Protein AF-A0A845U0A8-F1 (afdb_monomer)

Nearest PDB structures (foldseek):
  6jyi-assembly1_A  TM=2.673E-01  e=7.512E+00  Bacillus cereus ATCC 14579

Secondary structure (DSSP, 8-state):
----PPP----------PPPHHHHHHHHHHHHHHHHHHHHHHHHHHHHHHHHS---S---TT-S-PPPPSSSPPPS-HHHHHHHHHHHHHHHHHS-EEEETTTTEEE--HHHHHHHHHHH------------

pLDDT: mean 82.79, std 16.05, range [40.28, 98.38]

Solvent-accessible surface area (backbone atoms only — not comparable to full-atom values): 8602 Å² total; per-residue (Å²): 138,84,87,78,90,78,86,77,78,81,76,84,79,74,86,88,69,76,82,56,64,68,59,52,51,50,53,53,49,48,52,53,51,51,53,53,50,52,51,51,51,50,51,50,52,49,52,53,47,60,76,74,39,76,82,64,82,67,93,48,95,71,64,63,73,74,79,76,73,70,84,85,64,87,73,89,53,60,68,61,54,50,52,55,51,51,54,57,49,49,51,54,41,69,30,72,45,73,76,35,76,91,80,69,38,67,42,62,23,49,69,61,51,52,53,52,41,66,75,70,49,77,89,74,83,73,77,75,78,79,80,125

Sequence (132 aa):
MDTKSPAVHSSAGHETRDANPRSLLIFGGAIVATLVFLSFLMLGVFRFFSNTQSLGPPASPFAQQRPLPPAPRLQVEPQLDLGQLHAREDEKLHGYGWVDRNAGVVRLPIERAMDMVVEKGLPVRAEAKAKK

Radius of gyration: 49.6 Å; Cα contacts (8 Å, |Δi|>4): 35; chains: 1; bounding box: 69×46×158 Å

Mean predicted aligned error: 17.85 Å

Structure (mmCIF, N/CA/C/O backbone):
data_AF-A0A845U0A8-F1
#
_entry.id   AF-A0A845U0A8-F1
#
loop_
_atom_site.group_PDB
_atom_site.id
_atom_site.type_symbol
_atom_site.label_atom_id
_atom_site.label_alt_id
_atom_site.label_comp_id
_atom_site.label_asym_id
_atom_site.label_entity_id
_atom_site.label_seq_id
_atom_site.pdbx_PDB_ins_code
_atom_site.Cartn_x
_atom_site.Cartn_y
_atom_site.Cartn_z
_atom_site.occupancy
_atom_site.B_iso_or_equiv
_atom_site.auth_seq_id
_atom_site.auth_comp_id
_atom_site.auth_asym_id
_atom_site.auth_atom_id
_atom_site.pdbx_PDB_model_num
ATOM 1 N N . MET A 1 1 ? 11.929 34.439 -101.773 1.00 40.28 1 MET A N 1
ATOM 2 C CA . MET A 1 1 ? 11.591 33.077 -102.224 1.00 40.28 1 MET A CA 1
ATOM 3 C C . MET A 1 1 ? 12.101 32.107 -101.187 1.00 40.28 1 MET A C 1
ATOM 5 O O . MET A 1 1 ? 13.222 32.247 -100.721 1.00 40.28 1 MET A O 1
ATOM 9 N N . ASP A 1 2 ? 11.184 31.251 -100.775 1.00 51.69 2 ASP A N 1
ATOM 10 C CA . ASP A 1 2 ? 11.136 30.465 -99.555 1.00 51.69 2 ASP A CA 1
ATOM 11 C C . ASP A 1 2 ? 12.145 29.315 -99.420 1.00 51.69 2 ASP A C 1
ATOM 13 O O . ASP A 1 2 ? 12.716 28.819 -100.390 1.00 51.69 2 ASP A O 1
ATOM 17 N N . THR A 1 3 ? 12.137 28.795 -98.184 1.00 56.88 3 THR A N 1
ATOM 18 C CA . THR A 1 3 ? 12.475 27.428 -97.742 1.00 56.88 3 THR A CA 1
ATOM 19 C C . THR A 1 3 ? 13.964 27.203 -97.433 1.00 56.88 3 THR A C 1
ATOM 21 O O . THR A 1 3 ? 14.831 27.600 -98.191 1.00 56.88 3 THR A O 1
ATOM 24 N N . LYS A 1 4 ? 14.383 26.573 -96.331 1.00 47.38 4 LYS A N 1
ATOM 25 C CA . LYS A 1 4 ? 13.723 25.626 -95.426 1.00 47.38 4 LYS A CA 1
ATOM 26 C C . LYS A 1 4 ? 14.592 25.505 -94.162 1.00 47.38 4 LYS A C 1
ATOM 28 O O . LYS A 1 4 ? 15.794 25.290 -94.282 1.00 47.38 4 LYS A O 1
ATOM 33 N N . SER A 1 5 ? 14.005 25.595 -92.968 1.00 66.75 5 SER A N 1
ATOM 34 C CA . SER A 1 5 ? 14.645 25.080 -91.743 1.00 66.75 5 SER A CA 1
ATOM 35 C C . SER A 1 5 ? 14.705 23.552 -91.803 1.00 66.75 5 SER A C 1
ATOM 37 O O . SER A 1 5 ? 13.668 22.940 -92.073 1.00 66.75 5 SER A O 1
ATOM 39 N N . PRO A 1 6 ? 15.838 22.906 -91.486 1.00 56.91 6 PRO A N 1
ATOM 40 C CA . PRO A 1 6 ? 15.828 21.530 -91.034 1.00 56.91 6 PRO A CA 1
ATOM 41 C C . PRO A 1 6 ? 15.829 21.504 -89.500 1.00 56.91 6 PRO A C 1
ATOM 43 O O . PRO A 1 6 ? 16.724 22.031 -88.842 1.00 56.91 6 PRO A O 1
ATOM 46 N N . ALA A 1 7 ? 14.798 20.878 -88.937 1.00 64.38 7 ALA A N 1
ATOM 47 C CA . ALA A 1 7 ? 14.789 20.436 -87.554 1.00 64.38 7 ALA A CA 1
ATOM 48 C C . ALA A 1 7 ? 15.948 19.450 -87.344 1.00 64.38 7 ALA A C 1
ATOM 50 O O . ALA A 1 7 ? 15.982 18.394 -87.976 1.00 64.38 7 ALA A O 1
ATOM 51 N N . VAL A 1 8 ? 16.898 19.786 -86.471 1.00 58.78 8 VAL A N 1
ATOM 52 C CA . VAL A 1 8 ? 17.887 18.820 -85.986 1.00 58.78 8 VAL A CA 1
ATOM 53 C C . VAL A 1 8 ? 17.401 18.331 -84.634 1.00 58.78 8 VAL A C 1
ATOM 55 O O . VAL A 1 8 ? 17.386 19.063 -83.647 1.00 58.78 8 VAL A O 1
ATOM 58 N N . HIS A 1 9 ? 16.942 17.086 -84.636 1.00 58.59 9 HIS A N 1
ATOM 59 C CA . HIS A 1 9 ? 16.585 16.332 -83.450 1.00 58.59 9 HIS A CA 1
ATOM 60 C C . HIS A 1 9 ? 17.764 16.321 -82.473 1.00 58.59 9 HIS A C 1
ATOM 62 O O . HIS A 1 9 ? 18.873 15.925 -82.826 1.00 58.59 9 HIS A O 1
ATOM 68 N N . SER A 1 10 ? 17.508 16.737 -81.236 1.00 60.34 10 SER A N 1
ATOM 69 C CA . SER A 1 10 ? 18.381 16.486 -80.096 1.00 60.34 10 SER A CA 1
ATOM 70 C C . SER A 1 10 ? 18.592 14.977 -79.972 1.00 60.34 10 SER A C 1
ATOM 72 O O . SER A 1 10 ? 17.689 14.257 -79.541 1.00 60.34 10 SER A O 1
ATOM 74 N N . SER A 1 11 ? 19.757 14.480 -80.384 1.00 60.22 11 SER A N 1
ATOM 75 C CA . SER A 1 11 ? 20.153 13.102 -80.122 1.00 60.22 11 SER A CA 1
ATOM 76 C C . SER A 1 11 ? 20.224 12.913 -78.609 1.00 60.22 11 SER A C 1
ATOM 78 O O . SER A 1 11 ? 21.114 13.465 -77.958 1.00 60.22 11 SER A O 1
ATOM 80 N N . ALA A 1 12 ? 19.280 12.159 -78.050 1.00 65.38 12 ALA A N 1
ATOM 81 C CA . ALA A 1 12 ? 19.378 11.634 -76.698 1.00 65.38 12 ALA A CA 1
ATOM 82 C C . ALA A 1 12 ? 20.594 10.695 -76.651 1.00 65.38 12 ALA A C 1
ATOM 84 O O . ALA A 1 12 ? 20.515 9.532 -77.039 1.00 65.38 12 ALA A O 1
ATOM 85 N N . GLY A 1 13 ? 21.756 11.233 -76.279 1.00 65.06 13 GLY A N 1
ATOM 86 C CA . GLY A 1 13 ? 22.946 10.435 -76.024 1.00 65.06 13 GLY A CA 1
ATOM 87 C C . GLY A 1 13 ? 22.700 9.573 -74.792 1.00 65.06 13 GLY A C 1
ATOM 88 O O . GLY A 1 13 ? 22.415 10.102 -73.721 1.00 65.06 13 GLY A O 1
ATOM 89 N N . HIS A 1 14 ? 22.789 8.256 -74.945 1.00 65.12 14 HIS A N 1
ATOM 90 C CA . HIS A 1 14 ? 22.841 7.338 -73.813 1.00 65.12 14 HIS A CA 1
ATOM 91 C C . HIS A 1 14 ? 24.300 7.135 -73.391 1.00 65.12 14 HIS A C 1
ATOM 93 O O . HIS A 1 14 ? 25.199 7.080 -74.230 1.00 65.12 14 HIS A O 1
ATOM 99 N N . GLU A 1 15 ? 24.532 7.063 -72.083 1.00 67.50 15 GLU A N 1
ATOM 100 C CA . GLU A 1 15 ? 25.853 6.883 -71.487 1.00 67.50 15 GLU A CA 1
ATOM 101 C C . GLU A 1 15 ? 26.434 5.514 -71.878 1.00 67.50 15 GLU A C 1
ATOM 103 O O . GLU A 1 15 ? 25.891 4.471 -71.531 1.00 67.50 15 GLU A O 1
ATOM 108 N N . THR A 1 16 ? 27.537 5.509 -72.632 1.00 63.06 16 THR A N 1
ATOM 109 C CA . THR A 1 16 ? 28.177 4.296 -73.183 1.00 63.06 16 THR A CA 1
ATOM 110 C C . THR A 1 16 ? 29.178 3.653 -72.224 1.00 63.06 16 THR A C 1
ATOM 112 O O . THR A 1 16 ? 30.020 2.854 -72.639 1.00 63.06 16 THR A O 1
ATOM 115 N N . ARG A 1 17 ? 29.176 4.068 -70.955 1.00 69.75 17 ARG A N 1
ATOM 116 C CA . ARG A 1 17 ? 30.144 3.620 -69.960 1.00 69.75 17 ARG A CA 1
ATOM 117 C C . ARG A 1 17 ? 29.408 2.862 -68.869 1.00 69.75 17 ARG A C 1
ATOM 119 O O . ARG A 1 17 ? 28.911 3.454 -67.919 1.00 69.75 17 ARG A O 1
ATOM 126 N N . ASP A 1 18 ? 29.366 1.543 -69.019 1.00 73.44 18 ASP A N 1
ATOM 127 C CA . ASP A 1 18 ? 28.830 0.662 -67.988 1.00 73.44 18 ASP A CA 1
ATOM 128 C C . ASP A 1 18 ? 29.606 0.834 -66.674 1.00 73.44 18 ASP A C 1
ATOM 130 O O . ASP A 1 18 ? 30.819 1.091 -66.654 1.00 73.44 18 ASP A O 1
ATOM 134 N N . ALA A 1 19 ? 28.898 0.687 -65.554 1.00 72.44 19 ALA A N 1
ATOM 135 C CA . ALA A 1 19 ? 29.505 0.742 -64.234 1.00 72.44 19 ALA A CA 1
ATOM 136 C C . ALA A 1 19 ? 30.608 -0.321 -64.119 1.00 72.44 19 ALA A C 1
ATOM 138 O O . ALA A 1 19 ? 30.386 -1.507 -64.364 1.00 72.44 19 ALA A O 1
ATOM 139 N N . ASN A 1 20 ? 31.814 0.098 -63.725 1.00 83.31 20 ASN A N 1
ATOM 140 C CA . ASN A 1 20 ? 32.945 -0.817 -63.604 1.00 83.31 20 ASN A CA 1
ATOM 141 C C . ASN A 1 20 ? 32.648 -1.870 -62.513 1.00 83.31 20 ASN A C 1
ATOM 143 O O . ASN A 1 20 ? 32.553 -1.499 -61.335 1.00 83.31 20 ASN A O 1
ATOM 147 N N . PRO A 1 21 ?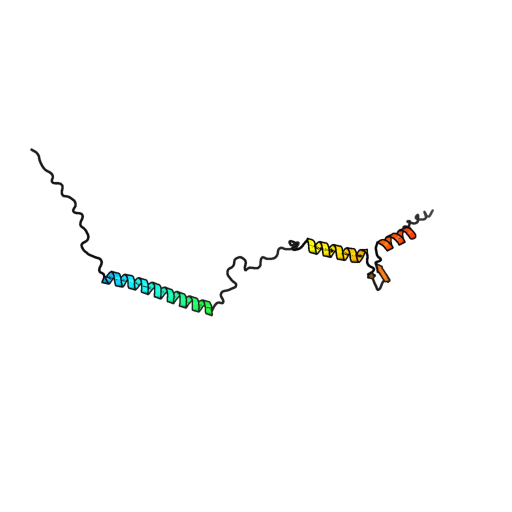 32.574 -3.174 -62.850 1.00 84.94 21 PRO A N 1
ATOM 148 C CA . PRO A 1 21 ? 32.198 -4.221 -61.899 1.00 84.94 21 PRO A CA 1
ATOM 149 C C . PRO A 1 21 ? 33.174 -4.304 -60.725 1.00 84.94 21 PRO A C 1
ATOM 151 O O . PRO A 1 21 ? 32.775 -4.571 -59.595 1.00 84.94 21 PRO A O 1
ATOM 154 N N . ARG A 1 22 ? 34.455 -3.986 -60.950 1.00 86.94 22 ARG A N 1
ATOM 155 C CA . ARG A 1 22 ? 35.467 -3.958 -59.891 1.00 86.94 22 ARG A CA 1
ATOM 156 C C . ARG A 1 22 ? 35.193 -2.844 -58.883 1.00 86.94 22 ARG A C 1
ATOM 158 O O . ARG A 1 22 ? 35.348 -3.062 -57.687 1.00 86.94 22 ARG A O 1
ATOM 165 N N . SER A 1 23 ? 34.763 -1.673 -59.353 1.00 86.88 23 SER A N 1
ATOM 166 C CA . SER A 1 23 ? 34.395 -0.557 -58.474 1.00 86.88 23 SER A CA 1
ATOM 167 C C . SER A 1 23 ? 33.141 -0.878 -57.668 1.00 86.88 23 SER A C 1
ATOM 169 O O . SER A 1 23 ? 33.074 -0.544 -56.489 1.00 86.88 23 SER A O 1
ATOM 171 N N . LEU A 1 24 ? 32.173 -1.561 -58.283 1.00 90.56 24 LEU A N 1
ATOM 172 C CA . LEU A 1 24 ? 30.947 -1.984 -57.613 1.00 90.56 24 LEU A CA 1
ATOM 173 C C . LEU A 1 24 ? 31.225 -3.028 -56.520 1.00 90.56 24 LEU A C 1
ATOM 175 O O . LEU A 1 24 ? 30.701 -2.915 -55.415 1.00 90.56 24 LEU A O 1
ATOM 179 N N . LEU A 1 25 ? 32.103 -3.998 -56.794 1.00 94.19 25 LEU A N 1
ATOM 180 C CA . LEU A 1 25 ? 32.514 -5.011 -55.817 1.00 94.19 25 LEU A CA 1
ATOM 181 C C . LEU A 1 25 ? 33.316 -4.414 -54.657 1.00 94.19 25 LEU A C 1
ATOM 183 O O . LEU A 1 25 ? 33.079 -4.777 -53.508 1.00 94.19 25 LEU A O 1
ATOM 187 N N . ILE A 1 26 ? 34.232 -3.479 -54.931 1.00 94.75 26 ILE A N 1
ATOM 188 C CA . ILE A 1 26 ? 34.982 -2.775 -53.878 1.00 94.75 26 ILE A CA 1
ATOM 189 C C . ILE A 1 26 ? 34.032 -1.937 -53.023 1.00 94.75 26 ILE A C 1
ATOM 191 O O . ILE A 1 26 ? 34.133 -1.969 -51.801 1.00 94.75 26 ILE A O 1
ATOM 195 N N . PHE A 1 27 ? 33.094 -1.221 -53.643 1.00 95.38 27 PHE A N 1
ATOM 196 C CA . PHE A 1 27 ? 32.117 -0.407 -52.927 1.00 95.38 27 PHE A CA 1
ATOM 197 C C . PHE A 1 27 ? 31.206 -1.260 -52.033 1.00 95.38 27 PHE A C 1
ATOM 199 O O . PHE A 1 27 ? 31.063 -0.973 -50.846 1.00 95.38 27 PHE A O 1
ATOM 206 N N . GLY A 1 28 ? 30.659 -2.357 -52.565 1.00 95.69 28 GLY A N 1
ATOM 207 C CA . GLY A 1 28 ? 29.866 -3.304 -51.779 1.00 95.69 28 GLY A CA 1
ATOM 208 C C . GLY A 1 28 ? 30.676 -3.950 -50.652 1.00 95.69 28 GLY A C 1
ATOM 209 O O . GLY A 1 28 ? 30.220 -4.008 -49.511 1.00 95.69 28 GLY A O 1
ATOM 210 N N . GLY A 1 29 ? 31.911 -4.368 -50.942 1.00 97.50 29 GLY A N 1
ATOM 211 C CA . GLY A 1 29 ? 32.830 -4.919 -49.947 1.00 97.50 29 GLY A CA 1
ATOM 212 C C . GLY A 1 29 ? 33.174 -3.921 -48.841 1.00 97.50 29 GLY A C 1
ATOM 213 O O . GLY A 1 29 ? 33.202 -4.297 -47.672 1.00 97.50 29 GLY A O 1
ATOM 214 N N . ALA A 1 30 ? 33.362 -2.644 -49.183 1.00 97.19 30 ALA A N 1
ATOM 215 C CA . ALA A 1 30 ? 33.609 -1.579 -48.219 1.00 97.19 30 ALA A CA 1
ATOM 216 C C . ALA A 1 30 ? 32.416 -1.391 -47.272 1.00 97.19 30 ALA A C 1
ATOM 218 O O . ALA A 1 30 ? 32.622 -1.329 -46.065 1.00 97.19 30 ALA A O 1
ATOM 219 N N . ILE A 1 31 ? 31.178 -1.398 -47.783 1.00 97.94 31 ILE A N 1
ATOM 220 C CA . ILE A 1 31 ? 29.969 -1.311 -46.946 1.00 97.94 31 ILE A CA 1
ATOM 221 C C . ILE A 1 31 ? 29.911 -2.475 -45.954 1.00 97.94 31 ILE A C 1
ATOM 223 O O . ILE A 1 31 ? 29.718 -2.258 -44.758 1.00 97.94 31 ILE A O 1
ATOM 227 N N . VAL A 1 32 ? 30.112 -3.708 -46.430 1.00 98.06 32 VAL A N 1
ATOM 228 C CA . VAL A 1 32 ? 30.098 -4.897 -45.565 1.00 98.06 32 VAL A CA 1
ATOM 229 C C . VAL A 1 32 ? 31.200 -4.806 -44.510 1.00 98.06 32 VAL A C 1
ATOM 231 O O . VAL A 1 32 ? 30.935 -5.023 -43.329 1.00 98.06 32 VAL A O 1
ATOM 234 N N . ALA A 1 33 ? 32.416 -4.423 -44.904 1.00 98.00 33 ALA A N 1
ATOM 235 C CA . ALA A 1 33 ? 33.532 -4.247 -43.983 1.00 98.00 33 ALA A CA 1
ATOM 236 C C . ALA A 1 33 ? 33.235 -3.179 -42.916 1.00 98.00 33 ALA A C 1
ATOM 238 O O . ALA A 1 33 ? 33.510 -3.402 -41.738 1.00 98.00 33 ALA A O 1
ATOM 239 N N . THR A 1 34 ? 32.621 -2.054 -43.293 1.00 98.12 34 THR A N 1
ATOM 240 C CA . THR A 1 34 ? 32.211 -1.004 -42.351 1.00 98.12 34 THR A CA 1
ATOM 241 C C . THR A 1 34 ? 31.140 -1.494 -41.379 1.00 98.12 34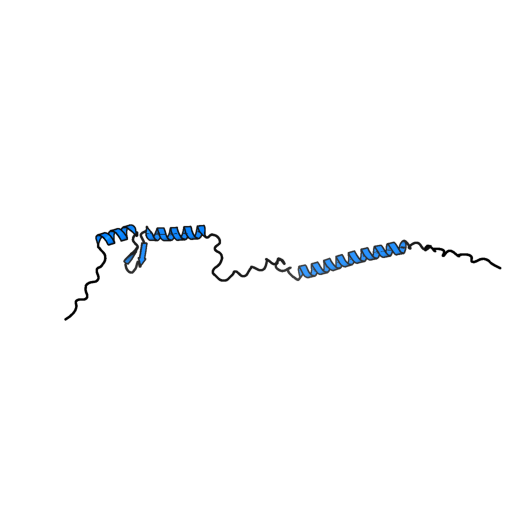 THR A C 1
ATOM 243 O O . THR A 1 34 ? 31.262 -1.250 -40.181 1.00 98.12 34 THR A O 1
ATOM 246 N N . LEU A 1 35 ? 30.119 -2.219 -41.849 1.00 98.38 35 LEU A N 1
ATOM 247 C CA . LEU A 1 35 ? 29.078 -2.783 -40.981 1.00 98.38 35 LEU A CA 1
ATOM 248 C C . LEU A 1 35 ? 29.658 -3.779 -39.974 1.00 98.38 35 LEU A C 1
ATOM 250 O O . LEU A 1 35 ? 29.346 -3.714 -38.785 1.00 98.38 35 LEU A O 1
ATOM 254 N N . VAL A 1 36 ? 30.543 -4.664 -40.437 1.00 98.31 36 VAL A N 1
ATOM 255 C CA . VAL A 1 36 ? 31.240 -5.631 -39.583 1.00 98.31 36 VAL A CA 1
ATOM 256 C C . VAL A 1 36 ? 32.092 -4.904 -38.545 1.00 98.31 36 VAL A C 1
ATOM 258 O O . VAL A 1 36 ? 32.000 -5.206 -37.356 1.00 98.31 36 VAL A O 1
ATOM 261 N N . PHE A 1 37 ? 32.865 -3.901 -38.964 1.00 98.19 37 PHE A N 1
ATOM 262 C CA . PHE A 1 37 ? 33.677 -3.086 -38.065 1.00 98.19 37 PHE A CA 1
ATOM 263 C C . PHE A 1 37 ? 32.832 -2.388 -36.990 1.00 98.19 37 PHE A C 1
ATOM 265 O O . PHE A 1 37 ? 33.144 -2.498 -35.805 1.00 98.19 37 PHE A O 1
ATOM 272 N N . LEU A 1 38 ? 31.733 -1.727 -37.375 1.00 98.31 38 LEU A N 1
ATOM 273 C CA . LEU A 1 38 ? 30.821 -1.071 -36.435 1.00 98.31 38 LEU A CA 1
ATOM 274 C C . LEU A 1 38 ? 30.177 -2.073 -35.474 1.00 98.31 38 LEU A C 1
ATOM 276 O O . LEU A 1 38 ? 30.073 -1.788 -34.284 1.00 98.31 38 LEU A O 1
ATOM 280 N N . SER A 1 39 ? 29.804 -3.262 -35.954 1.00 97.12 39 SER A N 1
ATOM 281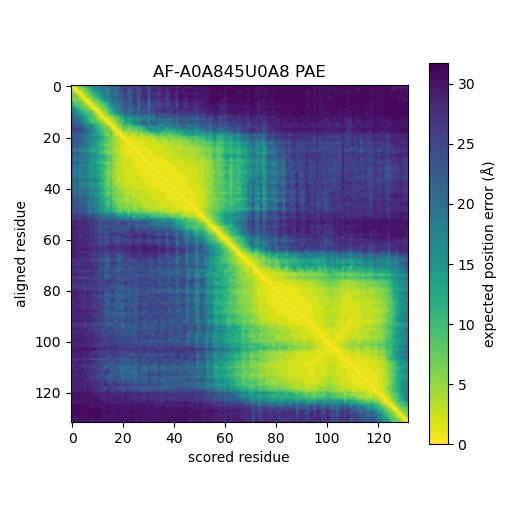 C CA . SER A 1 39 ? 29.247 -4.317 -35.106 1.00 97.12 39 SER A CA 1
ATOM 282 C C . SER A 1 39 ? 30.261 -4.805 -34.067 1.00 97.12 39 SER A C 1
ATOM 284 O O . SER A 1 39 ? 29.905 -4.981 -32.902 1.00 97.12 39 SER A O 1
ATOM 286 N N . PHE A 1 40 ? 31.530 -4.991 -34.449 1.00 97.94 40 PHE A N 1
ATOM 287 C CA . PHE A 1 40 ? 32.594 -5.356 -33.508 1.00 97.94 40 PHE A CA 1
ATOM 288 C C . PHE A 1 40 ? 32.906 -4.236 -32.517 1.00 97.94 40 PHE A C 1
ATOM 290 O O . PHE A 1 40 ? 33.069 -4.513 -31.328 1.00 97.94 40 PHE A O 1
ATOM 297 N N . LEU A 1 41 ? 32.939 -2.982 -32.975 1.00 97.50 41 LEU A N 1
ATOM 298 C CA . LEU A 1 41 ? 33.112 -1.818 -32.109 1.00 97.50 41 LEU A CA 1
ATOM 299 C C . LEU A 1 41 ? 31.986 -1.748 -31.071 1.00 97.50 41 LEU A C 1
ATOM 301 O O . LEU A 1 41 ? 32.252 -1.607 -29.879 1.00 97.50 41 LEU A O 1
ATOM 305 N N . MET A 1 42 ? 30.738 -1.922 -31.509 1.00 96.12 42 MET A N 1
ATOM 306 C CA . MET A 1 42 ? 29.571 -1.898 -30.634 1.00 96.12 42 MET A CA 1
ATOM 307 C C . MET A 1 42 ? 29.605 -3.044 -29.617 1.00 96.12 42 MET A C 1
ATOM 309 O O . MET A 1 42 ? 29.355 -2.810 -28.438 1.00 96.12 42 MET A O 1
ATOM 313 N N . LEU A 1 43 ? 29.986 -4.259 -30.031 1.00 95.38 43 LEU A N 1
ATOM 314 C CA . LEU A 1 43 ? 30.179 -5.397 -29.12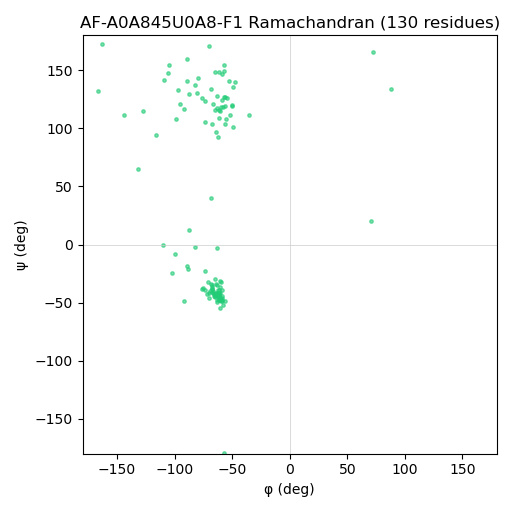4 1.00 95.38 43 LEU A CA 1
ATOM 315 C C . LEU A 1 43 ? 31.304 -5.155 -28.112 1.00 95.38 43 LEU A C 1
ATOM 317 O O . LEU A 1 43 ? 31.152 -5.508 -26.945 1.00 95.38 43 LEU A O 1
ATOM 321 N N . GLY A 1 44 ? 32.422 -4.567 -28.541 1.00 94.75 44 GLY A N 1
ATOM 322 C CA . GLY A 1 44 ? 33.550 -4.236 -27.670 1.00 94.75 44 GLY A CA 1
ATOM 323 C C . GLY A 1 44 ? 33.162 -3.211 -26.607 1.00 94.75 44 GLY A C 1
ATOM 324 O O . GLY A 1 44 ? 33.367 -3.448 -25.418 1.00 94.7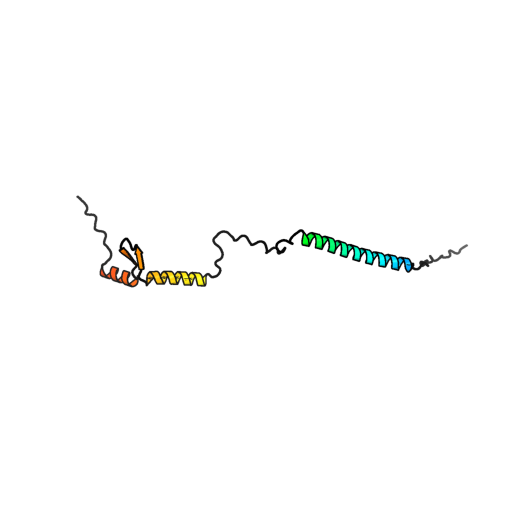5 44 GLY A O 1
ATOM 325 N N . VAL A 1 45 ? 32.518 -2.120 -27.028 1.00 92.81 45 VAL A N 1
ATOM 326 C CA . VAL A 1 45 ? 31.982 -1.084 -26.134 1.00 92.81 45 VAL A CA 1
ATOM 327 C C . VAL A 1 45 ? 30.932 -1.676 -25.195 1.00 92.81 45 VAL A C 1
ATOM 329 O O . VAL A 1 45 ? 31.021 -1.486 -23.985 1.00 92.81 45 VAL A O 1
ATOM 332 N N . PHE A 1 46 ? 29.978 -2.452 -25.716 1.00 89.56 46 PHE A N 1
ATOM 333 C CA . PHE A 1 46 ? 28.948 -3.100 -24.907 1.00 89.56 46 PHE A CA 1
ATOM 334 C C . PHE A 1 46 ? 29.560 -4.022 -23.852 1.00 89.56 46 PHE A C 1
ATOM 336 O O . PHE A 1 46 ? 29.189 -3.929 -22.688 1.00 89.56 46 PHE A O 1
ATOM 343 N N . ARG A 1 47 ? 30.534 -4.864 -24.222 1.00 89.50 47 ARG A N 1
ATOM 344 C CA . ARG A 1 47 ? 31.224 -5.744 -23.269 1.00 89.50 47 ARG A CA 1
ATOM 345 C C . ARG A 1 47 ? 31.981 -4.964 -22.206 1.00 89.50 47 ARG A C 1
ATOM 347 O O . ARG A 1 47 ? 31.876 -5.306 -21.029 1.00 89.50 47 ARG A O 1
ATOM 354 N N . PHE A 1 48 ? 32.692 -3.914 -22.609 1.00 90.50 48 PHE A N 1
ATOM 355 C CA . PHE A 1 48 ? 33.413 -3.039 -21.693 1.00 90.50 48 PHE A CA 1
ATOM 356 C C . PHE A 1 48 ? 32.468 -2.410 -20.663 1.00 90.50 48 PHE A C 1
ATOM 358 O O . PHE A 1 48 ? 32.686 -2.570 -19.463 1.00 90.50 48 PHE A O 1
ATOM 365 N N . PHE A 1 49 ? 31.376 -1.783 -21.111 1.00 85.50 49 PHE A N 1
ATOM 366 C CA . PHE A 1 49 ? 30.381 -1.184 -20.218 1.00 85.50 49 PHE A CA 1
ATOM 367 C C . PHE A 1 49 ? 29.610 -2.224 -19.401 1.00 85.50 49 PHE A C 1
ATOM 369 O O . PHE A 1 49 ? 29.394 -2.004 -18.218 1.00 85.50 49 PHE A O 1
ATOM 376 N N . SER A 1 50 ? 29.256 -3.383 -19.966 1.00 81.12 50 SER A N 1
ATOM 377 C CA . SER A 1 50 ? 28.554 -4.443 -19.225 1.00 81.12 50 SER A CA 1
ATOM 378 C C . SER A 1 50 ? 29.391 -5.043 -18.093 1.00 81.12 50 SER A C 1
ATOM 380 O O . SER A 1 50 ? 28.837 -5.491 -17.096 1.00 81.12 50 SER A O 1
ATOM 382 N N . ASN A 1 51 ? 30.721 -5.056 -18.243 1.00 78.88 51 ASN A N 1
ATOM 383 C CA . ASN A 1 51 ? 31.631 -5.605 -17.241 1.00 78.88 51 ASN A CA 1
ATOM 384 C C . ASN A 1 51 ? 32.051 -4.563 -16.191 1.00 78.88 51 ASN A C 1
ATOM 386 O O . ASN A 1 51 ? 32.495 -4.927 -15.108 1.00 78.88 51 ASN A O 1
ATOM 390 N N . THR A 1 52 ? 31.939 -3.270 -16.509 1.00 77.69 52 THR A N 1
ATOM 391 C CA . THR A 1 52 ? 32.344 -2.167 -15.616 1.00 77.69 52 THR A CA 1
ATOM 392 C C . THR A 1 52 ? 31.168 -1.495 -14.917 1.00 77.69 52 THR A C 1
ATOM 394 O O . THR A 1 52 ? 31.336 -0.950 -13.830 1.00 77.69 52 THR A O 1
ATOM 397 N N . GLN A 1 53 ? 29.971 -1.564 -15.496 1.00 68.62 53 GLN A N 1
ATOM 398 C CA . GLN A 1 53 ? 28.762 -0.959 -14.967 1.00 68.62 53 GLN A CA 1
ATOM 399 C C . GLN A 1 53 ? 27.682 -2.037 -14.889 1.00 68.62 53 GLN A C 1
ATOM 401 O O . GLN A 1 53 ? 27.235 -2.554 -15.913 1.00 68.62 53 GLN A O 1
ATOM 406 N N . S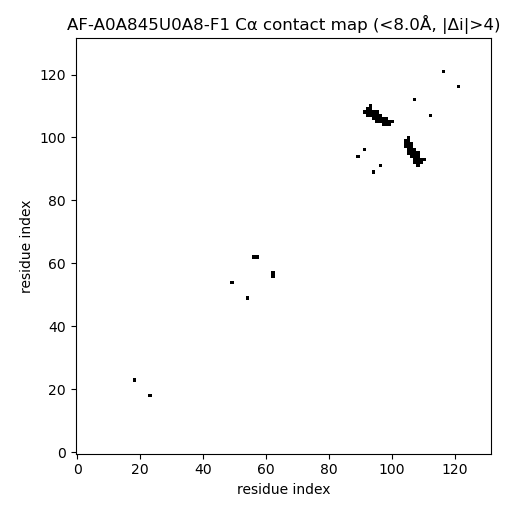ER A 1 54 ? 27.235 -2.382 -13.676 1.00 62.88 54 SER A N 1
ATOM 407 C CA . SER A 1 54 ? 26.015 -3.179 -13.543 1.00 62.88 54 SER A CA 1
ATOM 408 C C . SER A 1 54 ? 24.900 -2.398 -14.231 1.00 62.88 54 SER A C 1
ATOM 410 O O . SER A 1 54 ? 24.631 -1.262 -13.827 1.00 62.88 54 SER A O 1
ATOM 412 N N . LEU A 1 55 ? 24.283 -2.962 -15.277 1.00 64.56 55 LEU A N 1
ATOM 413 C CA . LEU A 1 55 ? 23.045 -2.420 -15.827 1.00 64.56 55 LEU A CA 1
ATOM 414 C C . LEU A 1 55 ? 22.115 -2.281 -14.625 1.00 64.56 55 LEU A C 1
ATOM 416 O O . LEU A 1 55 ? 21.807 -3.281 -13.979 1.00 64.56 55 LEU A O 1
ATOM 420 N N . GLY A 1 56 ? 21.818 -1.040 -14.241 1.00 63.19 56 GLY A N 1
ATOM 421 C CA . GLY A 1 56 ? 21.076 -0.743 -13.023 1.00 63.19 56 GLY A CA 1
ATOM 422 C C . GLY A 1 56 ? 19.712 -1.443 -13.002 1.00 63.19 56 GLY A C 1
ATOM 423 O O . GLY A 1 56 ? 19.356 -2.152 -13.950 1.00 63.19 56 GLY A O 1
ATOM 424 N N . PRO A 1 57 ? 18.915 -1.251 -11.937 1.00 61.41 57 PRO A N 1
ATOM 425 C CA . PRO A 1 57 ? 17.574 -1.822 -11.880 1.00 61.41 57 PRO A CA 1
ATOM 426 C C . PRO A 1 57 ? 16.820 -1.548 -13.194 1.00 61.41 57 PRO A C 1
ATOM 428 O O . PRO A 1 57 ? 16.987 -0.468 -13.771 1.00 61.41 57 PRO A O 1
ATOM 431 N N . PRO A 1 58 ? 16.055 -2.534 -13.702 1.00 65.06 58 PRO A N 1
ATOM 432 C CA . PRO A 1 58 ? 15.485 -2.494 -15.043 1.00 65.06 58 PRO A CA 1
ATOM 433 C C . PRO A 1 58 ? 14.780 -1.160 -15.285 1.00 65.06 58 PRO A C 1
ATOM 435 O O . PRO A 1 58 ? 14.031 -0.701 -14.423 1.00 65.06 58 PRO A O 1
ATOM 438 N N . ALA A 1 59 ? 15.001 -0.566 -16.464 1.00 64.12 59 ALA A N 1
ATOM 439 C CA . ALA A 1 59 ? 14.433 0.710 -16.919 1.00 64.12 59 ALA A CA 1
ATOM 440 C C . ALA A 1 59 ? 12.912 0.636 -17.177 1.00 64.12 59 ALA A C 1
ATOM 442 O O . ALA A 1 59 ? 12.387 1.165 -18.153 1.00 64.12 59 ALA A O 1
ATOM 443 N N . SER A 1 60 ? 12.192 -0.072 -16.312 1.00 66.25 60 SER A N 1
ATOM 444 C CA . SER A 1 60 ? 10.748 -0.039 -16.239 1.00 66.25 60 SER A CA 1
ATOM 445 C C . SER A 1 60 ? 10.356 1.272 -15.544 1.00 66.25 60 SER A C 1
ATOM 447 O O . SER A 1 60 ? 10.796 1.515 -14.417 1.00 66.25 60 SER A O 1
ATOM 449 N N . PRO A 1 61 ? 9.488 2.103 -16.147 1.00 59.19 61 PRO A N 1
ATOM 450 C CA . PRO A 1 61 ? 8.949 3.304 -15.501 1.00 59.19 61 PRO A CA 1
ATOM 451 C C . PRO A 1 61 ? 8.101 2.989 -14.251 1.00 59.19 61 PRO A C 1
ATOM 453 O O . PRO A 1 61 ? 7.649 3.900 -13.566 1.00 59.19 61 PRO A O 1
ATOM 456 N N . PHE A 1 62 ? 7.899 1.704 -13.934 1.00 59.12 62 PHE A N 1
ATOM 457 C CA . PHE A 1 62 ? 7.227 1.213 -12.732 1.00 59.12 62 PHE A CA 1
ATOM 458 C C . PHE A 1 62 ? 8.181 0.525 -11.739 1.00 59.12 62 PHE A C 1
ATOM 460 O O . PHE A 1 62 ? 7.730 0.059 -10.696 1.00 59.12 62 PHE A O 1
ATOM 467 N N . ALA A 1 63 ? 9.482 0.429 -12.043 1.00 60.44 63 ALA A N 1
ATOM 468 C CA . ALA A 1 63 ? 10.479 -0.176 -11.152 1.00 60.44 63 ALA A CA 1
ATOM 469 C C . ALA A 1 63 ? 10.815 0.724 -9.955 1.00 60.44 63 ALA A C 1
ATOM 471 O O . ALA A 1 63 ? 11.243 0.236 -8.908 1.00 60.44 63 ALA A O 1
ATOM 472 N N . GLN A 1 64 ? 10.581 2.032 -10.081 1.00 59.25 64 GLN A N 1
ATOM 473 C CA . GLN A 1 64 ? 10.540 2.919 -8.930 1.00 59.25 64 GLN A CA 1
ATOM 474 C C . GLN A 1 64 ? 9.236 2.659 -8.183 1.00 59.25 64 GLN A C 1
ATOM 476 O O . GLN A 1 64 ? 8.152 3.030 -8.634 1.00 59.25 64 GLN A O 1
ATOM 481 N N . GLN A 1 65 ? 9.376 1.968 -7.051 1.00 61.28 65 GLN A N 1
ATOM 482 C CA . GLN A 1 65 ? 8.358 1.793 -6.024 1.00 61.28 65 GLN A CA 1
ATOM 483 C C . GLN A 1 65 ? 7.525 3.073 -5.926 1.00 61.28 65 GLN A C 1
ATOM 485 O O . GLN A 1 65 ? 8.048 4.119 -5.540 1.00 61.28 65 GLN A O 1
ATOM 490 N N . ARG A 1 66 ? 6.246 3.008 -6.326 1.00 66.44 66 ARG A N 1
ATOM 491 C CA . ARG A 1 66 ? 5.322 4.132 -6.140 1.00 66.44 66 ARG A CA 1
ATOM 492 C C . ARG A 1 66 ? 5.428 4.560 -4.677 1.00 66.44 66 ARG A C 1
ATOM 494 O O . ARG A 1 66 ? 5.169 3.710 -3.819 1.00 66.44 66 ARG A O 1
ATOM 501 N N . PRO A 1 67 ? 5.808 5.815 -4.375 1.00 70.62 67 PRO A N 1
ATOM 502 C CA . PRO A 1 67 ? 5.777 6.288 -3.005 1.00 70.62 67 PRO A CA 1
ATOM 503 C C . PRO A 1 67 ? 4.354 6.085 -2.499 1.00 70.62 67 PRO A C 1
ATOM 505 O O . PRO A 1 67 ? 3.386 6.554 -3.103 1.00 70.62 67 PRO A O 1
ATOM 508 N N . LEU A 1 68 ? 4.230 5.270 -1.453 1.00 74.56 68 LEU A N 1
ATOM 509 C CA . LEU A 1 68 ? 2.936 4.903 -0.909 1.00 74.56 68 LEU A CA 1
ATOM 510 C C . LEU A 1 68 ? 2.278 6.191 -0.396 1.00 74.56 68 LEU A C 1
ATOM 512 O O . LEU A 1 68 ? 2.930 6.918 0.361 1.00 74.56 68 LEU A O 1
ATOM 516 N N . PRO A 1 69 ? 1.030 6.504 -0.792 1.00 81.44 69 PRO A N 1
ATOM 517 C CA . PRO A 1 69 ? 0.384 7.728 -0.350 1.00 81.44 69 PRO A CA 1
ATOM 518 C C . PRO A 1 69 ? 0.326 7.775 1.187 1.00 81.44 69 PRO A C 1
ATOM 520 O O . PRO A 1 69 ? 0.259 6.716 1.843 1.00 81.44 69 PRO A O 1
ATOM 523 N N . PRO A 1 70 ? 0.379 8.985 1.775 1.00 83.19 70 PRO A N 1
ATOM 524 C CA . PRO A 1 70 ? 0.167 9.151 3.206 1.00 83.19 70 PRO A CA 1
ATOM 525 C C . PRO A 1 70 ? -1.206 8.586 3.594 1.00 83.19 70 PRO A C 1
ATOM 527 O O . PRO A 1 70 ? -2.108 8.478 2.764 1.00 83.19 70 PRO A O 1
ATOM 530 N N . ALA A 1 71 ? -1.355 8.172 4.851 1.00 85.00 71 ALA A N 1
ATOM 531 C CA . ALA A 1 71 ? -2.626 7.647 5.338 1.00 85.00 71 ALA A CA 1
ATOM 532 C C . ALA A 1 71 ? -3.745 8.714 5.247 1.00 85.00 71 ALA A C 1
ATOM 534 O O . ALA A 1 71 ? -3.450 9.898 5.425 1.00 85.00 71 ALA A O 1
ATOM 535 N N . PRO A 1 72 ? -5.013 8.314 5.025 1.00 86.75 72 PRO A N 1
ATOM 536 C CA . PRO A 1 72 ? -5.507 6.938 4.917 1.00 86.75 72 PRO A CA 1
ATOM 537 C C . PRO A 1 72 ? -5.297 6.333 3.522 1.00 86.75 72 PRO A C 1
ATOM 539 O O . PRO A 1 72 ? -5.519 6.969 2.495 1.00 86.75 72 PRO A O 1
ATOM 542 N N . ARG A 1 73 ? -4.869 5.069 3.495 1.00 85.12 73 ARG A N 1
ATOM 543 C CA . ARG A 1 73 ? -4.678 4.309 2.254 1.00 85.12 73 ARG A CA 1
ATOM 544 C C . ARG A 1 73 ? -5.968 3.596 1.872 1.00 85.12 73 ARG A C 1
ATOM 546 O O . ARG A 1 73 ? -6.817 3.347 2.723 1.00 85.12 73 ARG A O 1
ATOM 553 N N . LEU A 1 74 ? -6.069 3.223 0.599 1.00 88.06 74 LEU A N 1
ATOM 554 C CA . LEU A 1 74 ? -7.129 2.337 0.138 1.00 88.06 74 LEU A CA 1
ATOM 555 C C . LEU A 1 74 ? -7.057 1.012 0.909 1.00 88.06 74 LEU A C 1
ATOM 557 O O . LEU A 1 74 ? -6.013 0.357 0.931 1.00 88.06 74 LEU A O 1
ATOM 561 N N . GLN A 1 75 ? -8.167 0.640 1.537 1.00 88.06 75 GLN A N 1
ATOM 562 C CA . GLN A 1 75 ? -8.320 -0.644 2.205 1.00 88.06 75 GLN A CA 1
ATOM 563 C C . GLN A 1 75 ? -8.482 -1.735 1.145 1.00 88.06 75 GLN A C 1
ATOM 565 O O . GLN A 1 75 ? -9.357 -1.640 0.287 1.00 88.06 75 GLN A O 1
ATOM 570 N N . VAL A 1 76 ? -7.608 -2.741 1.175 1.00 91.50 76 VAL A N 1
ATOM 571 C CA . VAL A 1 76 ? -7.556 -3.786 0.139 1.00 91.50 76 VAL A CA 1
ATOM 572 C C . VAL A 1 76 ? -8.702 -4.786 0.312 1.00 91.50 76 VAL A C 1
ATOM 574 O O . VAL A 1 76 ? -9.304 -5.202 -0.673 1.00 91.50 76 VAL A O 1
ATOM 577 N N . GLU A 1 77 ? -9.043 -5.121 1.560 1.00 93.81 77 GLU A N 1
ATOM 578 C CA . GLU A 1 77 ? -10.032 -6.153 1.897 1.00 93.81 77 GLU A CA 1
ATOM 579 C C . GLU A 1 77 ? -11.048 -5.646 2.940 1.00 93.81 77 GLU A C 1
ATOM 581 O O . GLU A 1 77 ? -11.118 -6.158 4.058 1.00 93.81 77 GLU A O 1
ATOM 586 N N . PRO A 1 78 ? -11.878 -4.642 2.599 1.00 93.06 78 PRO A N 1
ATOM 587 C CA . PRO A 1 78 ? -12.777 -4.005 3.564 1.00 93.06 78 PRO A CA 1
ATOM 588 C C . PRO A 1 78 ? -13.776 -4.979 4.204 1.00 93.06 78 PRO A C 1
ATOM 590 O O . PRO A 1 78 ? -14.132 -4.818 5.366 1.00 93.06 78 PRO A O 1
ATOM 593 N N . GLN A 1 79 ? -14.216 -6.012 3.479 1.00 95.38 79 GLN A N 1
ATOM 594 C CA . GLN A 1 79 ? -15.165 -6.997 4.010 1.00 95.38 79 GLN A CA 1
ATOM 595 C C . GLN A 1 79 ? -14.540 -7.891 5.088 1.00 95.38 79 GLN A C 1
ATOM 597 O O . GLN A 1 79 ? -15.176 -8.146 6.110 1.00 95.38 79 GLN A O 1
ATOM 602 N N . LEU A 1 80 ? -13.298 -8.343 4.878 1.00 96.19 80 LEU A N 1
ATOM 603 C CA . LEU A 1 80 ? -12.586 -9.158 5.861 1.00 96.19 80 LEU A CA 1
ATOM 604 C C . LEU A 1 80 ? -12.309 -8.340 7.123 1.00 96.19 80 LEU A C 1
ATOM 606 O O . LEU A 1 80 ? -12.557 -8.812 8.231 1.00 96.19 80 LEU A O 1
ATOM 610 N N . ASP A 1 81 ? -11.852 -7.101 6.948 1.00 94.81 81 ASP A N 1
ATOM 611 C CA . ASP A 1 81 ? -11.544 -6.202 8.056 1.00 94.81 81 ASP A CA 1
ATOM 612 C C . ASP A 1 81 ? -12.789 -5.872 8.890 1.00 94.81 81 ASP A C 1
ATOM 614 O O . ASP A 1 81 ? -12.731 -5.913 10.120 1.00 94.81 81 ASP A O 1
ATOM 618 N N . LEU A 1 82 ? -13.935 -5.616 8.244 1.00 96.81 82 LEU A N 1
ATOM 619 C CA . LEU A 1 82 ? -15.209 -5.425 8.944 1.00 96.81 82 LEU A CA 1
ATOM 620 C C . LEU A 1 82 ? -15.653 -6.690 9.687 1.00 96.81 82 LEU A C 1
ATOM 622 O O . LEU A 1 82 ? -16.085 -6.601 10.834 1.00 96.81 82 LEU A O 1
ATOM 626 N N . GLY A 1 83 ? -15.502 -7.870 9.080 1.00 97.75 83 GLY A N 1
ATOM 627 C CA . GLY A 1 83 ? -15.815 -9.137 9.742 1.00 97.75 83 GLY A CA 1
ATOM 628 C C . GLY A 1 83 ? -14.961 -9.373 10.992 1.00 97.75 83 GLY A C 1
ATOM 629 O O . GLY A 1 83 ? -15.478 -9.765 12.036 1.00 97.75 83 GLY A O 1
ATOM 630 N N . GLN A 1 84 ? -13.661 -9.076 10.921 1.00 97.31 84 GLN A N 1
ATOM 631 C CA . GLN A 1 84 ? -12.767 -9.168 12.077 1.00 97.31 84 GLN A CA 1
ATOM 632 C C . GLN A 1 84 ? -13.090 -8.134 13.156 1.00 97.31 84 GLN A C 1
ATOM 634 O O . GLN A 1 84 ? -12.946 -8.433 14.341 1.00 97.31 84 GLN A O 1
ATOM 639 N N . LEU A 1 85 ? -13.494 -6.922 12.766 1.00 97.06 85 LEU A N 1
ATOM 640 C CA . LEU A 1 85 ? -13.927 -5.892 13.705 1.00 97.06 85 LEU A CA 1
ATOM 641 C C . LEU A 1 85 ? -15.146 -6.373 14.496 1.00 97.06 85 LEU A C 1
ATOM 643 O O . LEU A 1 85 ? -15.067 -6.434 15.722 1.00 97.06 85 LEU A O 1
ATOM 647 N N . HIS A 1 86 ? -16.205 -6.797 13.802 1.00 97.88 86 HIS A N 1
ATOM 648 C CA . HIS A 1 86 ? -17.419 -7.299 14.444 1.00 97.88 86 HIS A CA 1
ATOM 649 C C . HIS A 1 86 ? -17.131 -8.507 15.340 1.00 97.88 86 HIS A C 1
ATOM 651 O O . HIS A 1 86 ? -17.554 -8.521 16.488 1.00 97.88 86 HIS A O 1
ATOM 657 N N . ALA A 1 87 ? -16.320 -9.470 14.889 1.00 97.56 87 ALA A N 1
ATOM 658 C CA . ALA A 1 87 ? -15.974 -10.632 15.710 1.00 97.56 87 ALA A CA 1
ATOM 659 C C . ALA A 1 87 ? -15.297 -10.242 17.041 1.00 97.56 87 ALA A C 1
ATOM 661 O O . ALA A 1 87 ? -15.587 -10.822 18.088 1.00 97.56 87 ALA A O 1
ATOM 662 N N . ARG A 1 88 ? -14.415 -9.232 17.026 1.00 96.62 88 ARG A N 1
ATOM 663 C CA . ARG A 1 88 ? -13.760 -8.717 18.243 1.00 96.62 88 ARG A CA 1
ATOM 664 C C . ARG A 1 88 ? -14.726 -7.948 19.143 1.00 96.62 88 ARG A C 1
ATOM 666 O O . ARG A 1 88 ? -14.522 -7.909 20.356 1.00 96.62 88 ARG A O 1
ATOM 673 N N . GLU A 1 89 ? -15.711 -7.270 18.568 1.00 96.50 89 GLU A N 1
ATOM 674 C CA . GLU A 1 89 ? -16.758 -6.573 19.318 1.00 96.50 89 GLU A CA 1
ATOM 675 C C . GLU A 1 89 ? -17.698 -7.579 19.982 1.00 96.50 89 GLU A C 1
ATOM 677 O O . GLU A 1 89 ? -17.919 -7.492 21.190 1.00 96.50 89 GLU A O 1
ATOM 682 N N . ASP A 1 90 ? -18.129 -8.599 19.245 1.00 97.06 90 ASP A N 1
ATOM 683 C CA . ASP A 1 90 ? -18.981 -9.675 19.742 1.00 97.06 90 ASP A CA 1
ATOM 684 C C . ASP A 1 90 ? -18.312 -10.461 20.873 1.00 97.06 90 ASP A C 1
ATOM 686 O O . ASP A 1 90 ? -18.951 -10.740 21.888 1.00 97.06 90 ASP A O 1
ATOM 690 N N . GLU A 1 91 ? -17.016 -10.765 20.760 1.00 94.44 91 GLU A N 1
ATOM 691 C CA . GLU A 1 91 ? -16.261 -11.418 21.837 1.00 94.44 91 GLU A CA 1
ATOM 692 C C . GLU A 1 91 ? -16.239 -10.563 23.117 1.00 94.44 91 GLU A C 1
ATOM 694 O O . GLU A 1 91 ? -16.310 -11.076 24.238 1.00 94.44 91 GLU A O 1
ATOM 699 N N . LYS A 1 92 ? -16.162 -9.234 22.975 1.00 94.88 92 LYS A N 1
ATOM 700 C CA . LYS A 1 92 ? -16.198 -8.321 24.122 1.00 94.88 92 LYS A CA 1
ATOM 701 C C . LYS A 1 92 ? -17.594 -8.204 24.723 1.00 94.88 92 LYS A C 1
ATOM 703 O O . LYS A 1 92 ? -17.690 -8.124 25.945 1.00 94.88 92 LYS A O 1
ATOM 708 N N . LEU A 1 93 ? -18.635 -8.169 23.895 1.00 96.44 93 LEU A N 1
ATOM 709 C CA . LEU A 1 93 ? -20.021 -7.992 24.329 1.00 96.44 93 LEU A CA 1
ATOM 710 C C . LEU A 1 93 ? -20.575 -9.232 25.025 1.00 96.44 93 LEU A C 1
ATOM 712 O O . LEU A 1 93 ? -21.206 -9.098 26.068 1.00 96.44 93 LEU A O 1
ATOM 716 N N . HIS A 1 94 ? -20.297 -10.421 24.494 1.00 96.88 94 HIS A N 1
ATOM 717 C CA . HIS A 1 94 ? -20.886 -11.670 24.985 1.00 96.88 94 HIS A CA 1
ATOM 718 C C . HIS A 1 94 ? -19.947 -12.455 25.916 1.00 96.88 94 HIS A C 1
ATOM 720 O O . HIS A 1 94 ? -20.347 -13.448 26.522 1.00 96.88 94 HIS A O 1
ATOM 726 N N . GLY A 1 95 ? -18.685 -12.033 26.037 1.00 93.38 95 GLY A N 1
ATOM 727 C CA . GLY A 1 95 ? -17.655 -12.738 26.794 1.00 93.38 95 GLY A CA 1
ATOM 728 C C . GLY A 1 95 ? -17.238 -12.034 28.083 1.00 93.38 95 GLY A C 1
ATOM 729 O O . GLY A 1 95 ? -17.018 -10.817 28.128 1.00 93.38 95 GLY A O 1
ATOM 730 N N . TYR A 1 96 ? -17.006 -12.832 29.124 1.00 95.25 96 TYR A N 1
ATOM 731 C CA . TYR A 1 96 ? -16.333 -12.369 30.335 1.00 95.25 96 TYR A CA 1
ATOM 732 C C . TYR A 1 96 ? -14.885 -11.969 30.047 1.00 95.25 96 TYR A C 1
ATOM 734 O O . TYR A 1 96 ? -14.205 -12.550 29.202 1.00 95.25 96 TYR A O 1
ATOM 742 N N . GLY A 1 97 ? -14.384 -10.986 30.785 1.00 94.44 97 GLY A N 1
ATOM 743 C CA . GLY A 1 97 ? -12.998 -10.561 30.662 1.00 94.44 97 GLY A CA 1
ATOM 744 C C . GLY A 1 97 ? -12.542 -9.731 31.845 1.00 94.44 97 GLY A C 1
ATOM 745 O O . GLY A 1 97 ? -13.332 -9.344 32.698 1.00 94.44 97 GLY A O 1
ATOM 746 N N . TRP A 1 98 ? -11.252 -9.429 31.888 1.00 95.06 98 TRP A N 1
ATOM 747 C CA . TRP A 1 98 ? -10.711 -8.467 32.841 1.00 95.06 98 TRP A CA 1
ATOM 748 C C . TRP A 1 98 ? -10.574 -7.109 32.167 1.00 95.06 98 TRP A C 1
ATOM 750 O O . TRP A 1 98 ? -10.053 -7.032 31.055 1.00 95.06 98 TRP A O 1
ATOM 760 N N . VAL A 1 99 ? -11.031 -6.056 32.843 1.00 94.38 99 VAL A N 1
ATOM 761 C CA . VAL A 1 99 ? -10.747 -4.669 32.450 1.00 94.38 99 VAL A CA 1
ATOM 762 C C . VAL A 1 99 ? -9.486 -4.202 33.169 1.00 94.38 99 VAL A C 1
ATOM 764 O O . VAL A 1 99 ? -8.555 -3.730 32.529 1.00 94.38 99 VAL A O 1
ATOM 767 N N . ASP A 1 100 ? -9.423 -4.429 34.483 1.00 95.75 100 ASP A N 1
ATOM 768 C CA . ASP A 1 100 ? -8.240 -4.199 35.309 1.00 95.75 100 ASP A CA 1
ATOM 769 C C . ASP A 1 100 ? -8.165 -5.283 36.391 1.00 95.75 100 ASP A C 1
ATOM 771 O O . ASP A 1 100 ? -8.992 -5.340 37.302 1.00 95.75 100 ASP A O 1
ATOM 775 N N . ARG A 1 101 ? -7.168 -6.167 36.286 1.00 93.44 101 ARG A N 1
ATOM 776 C CA . ARG A 1 101 ? -6.967 -7.259 37.253 1.00 93.44 101 ARG A CA 1
ATOM 777 C C . ARG A 1 101 ? -6.528 -6.755 38.623 1.00 93.44 101 ARG A C 1
ATOM 779 O O . ARG A 1 101 ? -6.910 -7.354 39.620 1.00 93.44 101 ARG A O 1
ATOM 786 N N . ASN A 1 102 ? -5.753 -5.675 38.676 1.00 95.44 102 ASN A N 1
ATOM 787 C CA . ASN A 1 102 ? -5.200 -5.149 39.922 1.00 95.44 102 ASN A CA 1
ATOM 788 C C . ASN A 1 102 ? -6.272 -4.415 40.727 1.00 95.44 102 ASN A C 1
ATOM 790 O O . ASN A 1 102 ? -6.319 -4.534 41.947 1.00 95.44 102 ASN A O 1
ATOM 794 N N . ALA A 1 103 ? -7.161 -3.700 40.035 1.00 94.44 103 ALA A N 1
ATOM 795 C CA . ALA A 1 103 ? -8.317 -3.051 40.646 1.00 94.44 103 ALA A CA 1
ATOM 796 C C . ALA A 1 103 ? -9.517 -4.001 40.852 1.00 94.44 103 ALA A C 1
ATOM 798 O O . ALA A 1 103 ? -10.544 -3.580 41.381 1.00 94.44 103 ALA A O 1
ATOM 799 N N . GLY A 1 104 ? -9.420 -5.270 40.432 1.00 93.81 104 GLY A N 1
ATOM 800 C CA . GLY A 1 104 ? -10.506 -6.247 40.564 1.00 93.81 104 GLY A CA 1
ATOM 801 C C . GLY A 1 104 ? -11.702 -5.992 39.635 1.00 93.81 104 GLY A C 1
ATOM 802 O O . GLY A 1 104 ? -12.800 -6.477 39.901 1.00 93.81 104 GLY A O 1
ATOM 803 N N . VAL A 1 105 ? -11.518 -5.230 38.552 1.00 95.75 105 VAL A N 1
ATOM 804 C CA . VAL A 1 105 ? -12.593 -4.826 37.638 1.00 95.75 105 VAL A CA 1
ATOM 805 C C . VAL A 1 105 ? -12.726 -5.828 36.493 1.00 95.75 105 VAL A C 1
ATOM 807 O O . VAL A 1 105 ? -11.832 -5.979 35.651 1.00 95.75 105 VAL A O 1
ATOM 810 N N . VAL A 1 106 ? -13.883 -6.486 36.435 1.00 94.75 106 VAL A N 1
ATOM 811 C CA . VAL A 1 106 ? -14.242 -7.465 35.400 1.00 94.75 106 VAL A CA 1
ATOM 812 C C . VAL A 1 106 ? -15.258 -6.899 34.409 1.00 94.75 106 VAL A C 1
ATOM 814 O O . VAL A 1 106 ? -16.133 -6.111 34.763 1.00 94.75 106 VAL A O 1
ATOM 817 N N . ARG A 1 107 ? -15.157 -7.342 33.158 1.00 95.12 107 ARG A N 1
ATOM 818 C CA . ARG A 1 107 ? -16.178 -7.200 32.122 1.00 95.12 107 ARG A CA 1
ATOM 819 C C . ARG A 1 107 ? -17.128 -8.389 32.217 1.00 95.12 107 ARG A C 1
ATOM 821 O O . ARG A 1 107 ? -16.676 -9.536 32.230 1.00 95.12 107 ARG A O 1
ATOM 828 N N . LEU A 1 108 ? -18.426 -8.107 32.255 1.00 95.44 108 LEU A N 1
ATOM 829 C CA . LEU A 1 108 ? -19.480 -9.111 32.148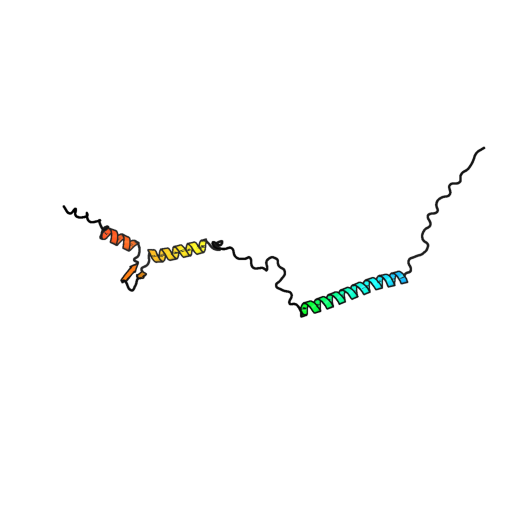 1.00 95.44 108 LEU A CA 1
ATOM 830 C C . LEU A 1 108 ? -20.127 -9.054 30.757 1.00 95.44 108 LEU A C 1
ATOM 832 O O . LEU A 1 108 ? -20.128 -7.975 30.159 1.00 95.44 108 LEU A O 1
ATOM 836 N N . PRO A 1 109 ? -20.708 -10.170 30.280 1.00 97.44 109 PRO A N 1
ATOM 837 C CA . PRO A 1 109 ? -21.581 -10.173 29.118 1.00 97.44 109 PRO A CA 1
ATOM 838 C C . PRO A 1 109 ? -22.701 -9.145 29.268 1.00 97.44 109 PRO A C 1
ATOM 840 O O . PRO A 1 109 ? -23.246 -8.966 30.367 1.00 97.44 109 PRO A O 1
ATOM 843 N N . ILE A 1 110 ? -23.033 -8.468 28.174 1.00 96.75 110 ILE A N 1
ATOM 844 C CA . ILE A 1 110 ? -23.961 -7.339 28.185 1.00 96.75 110 ILE A CA 1
ATOM 845 C C . ILE A 1 110 ? -25.369 -7.755 28.617 1.00 96.75 110 ILE A C 1
ATOM 847 O O . ILE A 1 110 ? -26.006 -7.023 29.370 1.00 96.75 110 ILE A O 1
ATOM 851 N N . GLU A 1 111 ? -25.816 -8.957 28.258 1.00 96.94 111 GLU A N 1
ATOM 852 C CA . GLU A 1 111 ? -27.102 -9.522 28.678 1.00 96.94 111 GLU A CA 1
ATOM 853 C C . GLU A 1 111 ? -27.179 -9.601 30.201 1.00 96.94 111 GLU A C 1
ATOM 855 O O . GLU A 1 111 ? -28.112 -9.089 30.818 1.00 96.94 111 GLU A O 1
ATOM 860 N N . ARG A 1 112 ? -26.127 -10.134 30.834 1.00 96.44 112 ARG A N 1
ATOM 861 C CA . ARG A 1 112 ? -26.080 -10.242 32.294 1.00 96.44 112 ARG A CA 1
ATOM 862 C C . ARG A 1 112 ? -25.987 -8.876 32.963 1.00 96.44 112 ARG A C 1
ATOM 864 O O . ARG A 1 112 ? -26.530 -8.688 34.050 1.00 96.44 112 ARG A O 1
ATOM 871 N N . ALA A 1 113 ? -25.282 -7.929 32.346 1.00 94.38 113 ALA A N 1
ATOM 872 C CA . ALA A 1 113 ? -25.231 -6.560 32.839 1.00 94.38 113 ALA A CA 1
ATOM 873 C C . ALA A 1 113 ? -26.623 -5.912 32.823 1.00 94.38 113 ALA A C 1
ATOM 875 O O . ALA A 1 113 ? -27.010 -5.305 33.821 1.00 94.38 113 ALA A O 1
ATOM 876 N N . MET A 1 114 ? -27.389 -6.090 31.742 1.00 95.69 114 MET A N 1
ATOM 877 C CA . MET A 1 114 ? -28.762 -5.594 31.635 1.00 95.69 114 MET A CA 1
ATOM 878 C C . MET A 1 114 ? -29.672 -6.210 32.704 1.00 95.69 114 MET A C 1
ATOM 880 O O . MET A 1 114 ? -30.331 -5.457 33.420 1.00 95.69 114 MET A O 1
ATOM 884 N N . ASP A 1 115 ? -29.635 -7.532 32.895 1.00 96.19 115 ASP A N 1
ATOM 885 C CA . ASP A 1 115 ? -30.421 -8.213 33.936 1.00 96.19 115 ASP A CA 1
ATOM 886 C C . ASP A 1 115 ? -30.134 -7.640 35.327 1.00 96.19 115 ASP A C 1
ATOM 888 O O . ASP A 1 115 ? -31.043 -7.274 36.068 1.00 96.19 115 ASP A O 1
ATOM 892 N N . MET A 1 116 ? -28.851 -7.491 35.673 1.00 94.06 116 MET A N 1
ATOM 893 C CA . MET A 1 116 ? -28.452 -6.947 36.971 1.00 94.06 116 MET A CA 1
ATOM 894 C C . MET A 1 116 ? -28.894 -5.496 37.165 1.00 94.06 116 MET A C 1
ATOM 896 O O . MET A 1 116 ? -29.172 -5.093 38.294 1.00 94.06 116 MET A O 1
ATOM 900 N N . VAL A 1 117 ? -28.915 -4.693 36.098 1.00 94.00 117 VAL A N 1
ATOM 901 C CA . VAL A 1 117 ? -29.388 -3.304 36.159 1.00 94.00 117 VAL A CA 1
ATOM 902 C C . VAL A 1 117 ? -30.896 -3.263 36.381 1.00 94.00 117 VAL A C 1
ATOM 904 O O . VAL A 1 117 ? -31.362 -2.454 37.180 1.00 94.00 117 VAL A O 1
ATOM 907 N N . VAL A 1 118 ? -31.656 -4.147 35.734 1.00 94.94 118 VAL A N 1
ATOM 908 C CA . VAL A 1 118 ? -33.103 -4.268 35.958 1.00 94.94 118 VAL A CA 1
ATOM 909 C C . VAL A 1 118 ? -33.395 -4.737 37.385 1.00 94.94 118 VAL A C 1
ATOM 911 O O . VAL A 1 118 ? -34.228 -4.138 38.058 1.00 94.94 118 VAL A O 1
ATOM 914 N N . GLU A 1 119 ? -32.674 -5.750 37.875 1.00 93.62 119 GLU A N 1
ATOM 915 C CA . GLU A 1 119 ? -32.821 -6.285 39.236 1.00 93.62 119 GLU A CA 1
ATOM 916 C C . GLU A 1 119 ? -32.492 -5.241 40.320 1.00 93.62 119 GLU A C 1
ATOM 918 O O . GLU A 1 119 ? -33.190 -5.151 41.330 1.00 93.62 119 GLU A O 1
ATOM 923 N N . LYS A 1 120 ? -31.419 -4.459 40.138 1.00 91.50 120 LYS A N 1
ATOM 924 C CA . LYS A 1 120 ? -30.932 -3.494 41.144 1.00 91.50 120 LYS A CA 1
ATOM 925 C C . LYS A 1 120 ? -31.555 -2.104 41.016 1.00 91.50 120 LYS A C 1
ATOM 927 O O . LYS A 1 120 ? -31.496 -1.328 41.969 1.00 91.50 120 LYS A O 1
ATOM 932 N N . GLY A 1 121 ? -32.128 -1.786 39.858 1.00 87.38 121 GLY A N 1
ATOM 933 C CA . GLY A 1 121 ? -32.546 -0.438 39.498 1.00 87.38 121 GLY A CA 1
ATOM 934 C C . GLY A 1 121 ? -31.366 0.492 39.186 1.00 87.38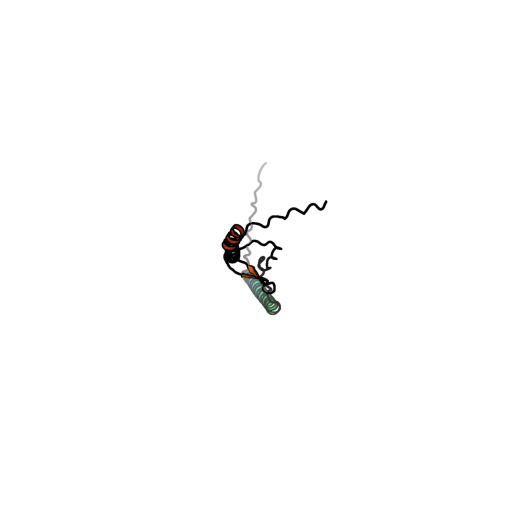 121 GLY A C 1
ATOM 935 O O . GLY A 1 121 ? -30.202 0.211 39.486 1.00 87.38 121 GLY A O 1
ATOM 936 N N . LEU A 1 122 ? -31.667 1.634 38.563 1.00 88.06 122 LEU A N 1
ATOM 937 C CA . LEU A 1 122 ? -30.674 2.675 38.300 1.00 88.06 122 LEU A CA 1
ATOM 938 C C . LEU A 1 122 ? -30.430 3.511 39.566 1.00 88.06 122 LEU A C 1
ATOM 940 O O . LEU A 1 122 ? -31.382 3.807 40.293 1.00 88.06 122 LEU A O 1
ATOM 944 N N . PRO A 1 123 ? -29.185 3.945 39.830 1.00 82.06 123 PRO A N 1
ATOM 945 C CA . PRO A 1 123 ? -28.905 4.829 40.952 1.00 82.06 123 PRO A CA 1
ATOM 946 C C . PRO A 1 123 ? -29.667 6.147 40.774 1.00 82.06 123 PRO A C 1
ATOM 948 O O . PRO A 1 123 ? -29.423 6.906 39.836 1.00 82.06 123 PRO A O 1
ATOM 951 N N . VAL A 1 124 ? -30.599 6.425 41.684 1.00 81.25 124 VAL A N 1
ATOM 952 C CA . VAL A 1 124 ? -31.330 7.694 41.710 1.00 81.25 124 VAL A CA 1
ATOM 953 C C . VAL A 1 124 ? -30.438 8.737 42.375 1.00 81.25 124 VAL A C 1
ATOM 955 O O . VAL A 1 124 ? -29.883 8.500 43.451 1.00 81.25 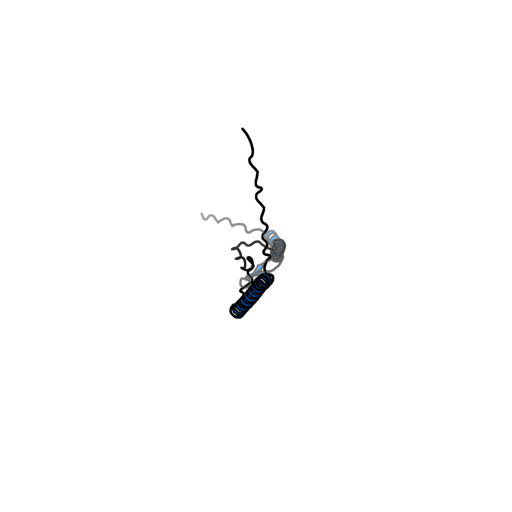124 VAL A O 1
ATOM 958 N N . ARG A 1 125 ? -30.275 9.904 41.745 1.00 77.44 125 ARG A N 1
ATOM 959 C CA . ARG A 1 125 ? -29.559 11.029 42.357 1.00 77.44 125 ARG A CA 1
ATOM 960 C C . ARG A 1 125 ? -30.299 11.418 43.637 1.00 77.44 125 ARG A C 1
ATOM 962 O O . ARG A 1 125 ? -31.434 11.874 43.556 1.00 77.44 125 ARG A O 1
ATOM 969 N N . ALA A 1 126 ? -29.670 11.242 44.800 1.00 67.69 126 ALA A N 1
ATOM 970 C CA . ALA A 1 126 ? -30.236 11.719 46.056 1.00 67.69 126 ALA A CA 1
ATOM 971 C C . ALA A 1 126 ? -30.505 13.225 45.935 1.00 67.69 126 ALA A C 1
ATOM 973 O O . ALA A 1 126 ? -29.602 13.979 45.549 1.00 67.69 126 ALA A O 1
ATOM 974 N N . GLU A 1 127 ? -31.739 13.653 46.225 1.00 56.88 127 GLU A N 1
ATOM 975 C CA . GLU A 1 127 ? -32.066 15.069 46.360 1.00 56.88 127 GLU A CA 1
ATOM 976 C C . GLU A 1 127 ? -31.037 15.690 47.300 1.00 56.88 127 GLU A C 1
ATOM 978 O O . GLU A 1 127 ? -30.867 15.257 48.444 1.00 56.88 127 GLU A O 1
ATOM 983 N N . ALA A 1 128 ? -30.287 16.664 46.784 1.00 58.44 128 ALA A N 1
ATOM 984 C CA . ALA A 1 128 ? -29.371 17.438 47.591 1.00 58.44 128 ALA A CA 1
ATOM 985 C C . ALA A 1 128 ? -30.196 18.025 48.735 1.00 58.44 128 ALA A C 1
ATOM 987 O O . ALA A 1 128 ? -31.040 18.887 48.505 1.00 58.44 128 ALA A O 1
ATOM 988 N N . LYS A 1 129 ? -29.985 17.495 49.944 1.00 53.00 129 LYS A N 1
ATOM 989 C CA . LYS A 1 129 ? -30.610 17.946 51.183 1.00 53.00 129 LYS A CA 1
ATOM 990 C C . LYS A 1 129 ? -30.441 19.464 51.226 1.00 53.00 129 LYS A C 1
ATOM 992 O O . LYS A 1 129 ? -29.337 19.948 51.479 1.00 53.00 129 LYS A O 1
ATOM 997 N N . ALA A 1 130 ? -31.503 20.197 50.890 1.00 51.75 130 ALA A N 1
ATOM 998 C CA . ALA A 1 130 ? -31.525 21.647 50.920 1.00 51.75 130 ALA A CA 1
ATOM 999 C C . ALA A 1 130 ? -31.331 22.043 52.381 1.00 51.75 130 ALA A C 1
ATOM 1001 O O . ALA A 1 130 ? -32.242 21.961 53.204 1.00 51.75 130 ALA A O 1
ATOM 1002 N N . LYS A 1 131 ? -30.080 22.344 52.720 1.00 47.97 131 LYS A N 1
ATOM 1003 C CA . LYS A 1 131 ? -29.676 22.819 54.031 1.00 47.97 131 LYS A CA 1
ATOM 1004 C C . LYS A 1 131 ? -30.280 24.213 54.185 1.00 47.97 131 LYS A C 1
ATOM 1006 O O . LYS A 1 131 ? -29.822 25.147 53.530 1.00 47.97 131 LYS A O 1
ATOM 1011 N N . LYS A 1 132 ? -31.352 24.299 54.968 1.00 40.78 132 LYS A N 1
ATOM 1012 C CA . LYS A 1 132 ? -31.880 25.555 55.500 1.00 40.78 132 LYS A CA 1
ATOM 1013 C C . LYS A 1 132 ? -31.040 25.987 56.697 1.00 40.78 132 LYS A C 1
ATOM 1015 O O . LYS A 1 132 ? -30.520 25.081 57.391 1.00 40.78 132 LYS A O 1
#

Foldseek 3Di:
DDDDDDDDDDPPDDDPDPDDVVVVVVVVVVVVVVVVVVVVVCVVVCVVCVVVPPPPDDPDPPSPPDPQDDPPHDDPCVPVVVVVVVVVVCCQQQHKDAPDVVVPHIRHHVVVVVVVCVVVDDDDDPDPPPDD